Protein AF-A0AA88JK22-F1 (afdb_monomer_lite)

Radius of gyration: 14.13 Å; chains: 1; bounding box: 37×23×33 Å

Secondary structure (DSSP, 8-state):
---EEEEEESS---HHHHHHHHHHSSSSEEEEEEEPPGGGGGG-TT--S---S--EEEEEE-SS--

Foldseek 3Di:
DFDEAEEEDADDDDPVVVLVVQLVDPGQKYKYWYWDDVVNVVPDPVDPPDPVDTDTDIDMDGNVGD

Organism: Ficus carica (NCBI:txid3494)

Structure (mmCIF, N/CA/C/O backbone):
data_AF-A0AA88JK22-F1
#
_entry.id   AF-A0AA88JK22-F1
#
loop_
_atom_site.group_PDB
_atom_site.id
_atom_site.type_symbol
_atom_site.label_atom_id
_atom_site.label_alt_id
_atom_site.label_comp_id
_atom_site.label_asym_id
_atom_site.label_entity_id
_atom_site.label_seq_id
_atom_site.pdbx_PDB_ins_code
_atom_site.Cartn_x
_atom_site.Cartn_y
_atom_site.Cartn_z
_atom_site.occupancy
_atom_site.B_iso_or_equiv
_atom_site.auth_seq_id
_atom_site.auth_comp_id
_atom_site.auth_asym_id
_atom_site.auth_atom_id
_atom_site.pdbx_PDB_model_num
ATOM 1 N N . GLY A 1 1 ? 0.616 -9.828 16.445 1.00 83.00 1 GLY A N 1
ATOM 2 C CA . GLY A 1 1 ? 1.303 -9.066 15.382 1.00 83.00 1 GLY A CA 1
ATOM 3 C C . GLY A 1 1 ? 0.347 -8.049 14.787 1.00 83.00 1 GLY A C 1
ATOM 4 O O . GLY A 1 1 ? -0.837 -8.131 15.092 1.00 83.00 1 GLY A O 1
ATOM 5 N N . ASN A 1 2 ? 0.852 -7.098 13.997 1.00 87.56 2 ASN A N 1
ATOM 6 C CA . ASN A 1 2 ? 0.045 -6.059 13.347 1.00 87.56 2 ASN A CA 1
ATOM 7 C C . ASN A 1 2 ? -0.391 -6.531 11.942 1.00 87.56 2 ASN A C 1
ATOM 9 O O . ASN A 1 2 ? 0.496 -6.800 11.131 1.00 87.56 2 ASN A O 1
ATOM 13 N N . PRO A 1 3 ? -1.694 -6.704 11.650 1.00 90.50 3 PRO A N 1
ATOM 14 C CA . PRO A 1 3 ? -2.150 -7.148 10.332 1.00 90.50 3 PRO A CA 1
ATOM 15 C C . PRO A 1 3 ? -1.955 -6.061 9.265 1.00 90.50 3 PRO A C 1
ATOM 17 O O . PRO A 1 3 ? -2.095 -4.876 9.552 1.00 90.50 3 PRO A O 1
ATOM 20 N N . ALA A 1 4 ? -1.675 -6.478 8.029 1.00 93.69 4 ALA A N 1
ATOM 21 C CA . ALA A 1 4 ? -1.496 -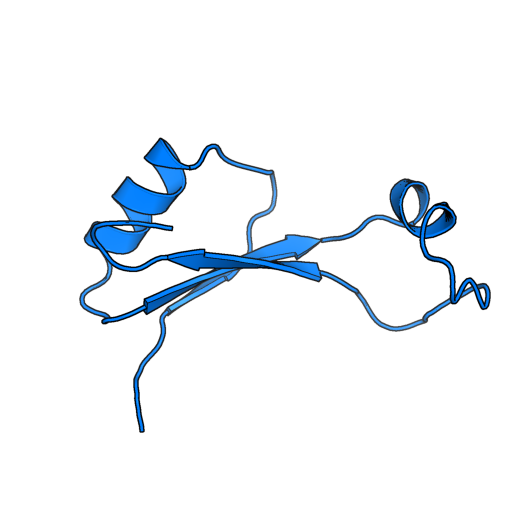5.594 6.882 1.00 93.69 4 ALA A CA 1
ATOM 22 C C . ALA A 1 4 ? -2.171 -6.181 5.638 1.00 93.69 4 ALA A C 1
ATOM 24 O O . ALA A 1 4 ? -2.062 -7.387 5.394 1.00 93.69 4 ALA A O 1
ATOM 25 N N . ALA A 1 5 ? -2.829 -5.334 4.848 1.00 95.25 5 ALA A N 1
ATOM 26 C CA . ALA A 1 5 ? -3.199 -5.672 3.478 1.00 95.25 5 ALA A CA 1
ATOM 27 C C . ALA A 1 5 ? -1.984 -5.455 2.564 1.00 95.25 5 ALA A C 1
ATOM 29 O O . ALA A 1 5 ? -1.269 -4.466 2.715 1.00 95.25 5 ALA A O 1
ATOM 30 N N . VAL A 1 6 ? -1.730 -6.375 1.632 1.00 95.44 6 VAL A N 1
ATOM 31 C CA . VAL A 1 6 ? -0.660 -6.237 0.631 1.00 95.44 6 VAL A CA 1
ATOM 32 C C . VAL A 1 6 ? -1.278 -6.405 -0.750 1.00 95.44 6 VAL A C 1
ATOM 34 O O . VAL A 1 6 ? -1.831 -7.461 -1.059 1.00 95.44 6 VAL A O 1
ATOM 37 N N . CYS A 1 7 ? -1.203 -5.356 -1.561 1.00 94.75 7 CYS A N 1
ATOM 38 C CA . CYS A 1 7 ? -1.851 -5.253 -2.859 1.00 94.75 7 CYS A CA 1
ATOM 39 C C . CYS A 1 7 ? -0.803 -5.121 -3.963 1.00 94.75 7 CYS A C 1
ATOM 41 O O . CYS A 1 7 ? 0.064 -4.252 -3.918 1.00 94.75 7 CYS A O 1
ATOM 43 N N . PHE A 1 8 ? -0.900 -5.981 -4.970 1.00 94.94 8 PHE A N 1
ATOM 44 C CA . PHE A 1 8 ? -0.085 -5.872 -6.171 1.00 94.94 8 PHE A CA 1
ATOM 45 C C . PHE A 1 8 ? -0.735 -4.893 -7.154 1.00 94.94 8 PHE A C 1
ATOM 47 O O . PHE A 1 8 ? -1.942 -4.970 -7.380 1.00 94.94 8 PHE A O 1
ATOM 54 N N . LEU A 1 9 ? 0.056 -3.975 -7.707 1.00 93.44 9 LEU A N 1
ATOM 55 C CA . LEU A 1 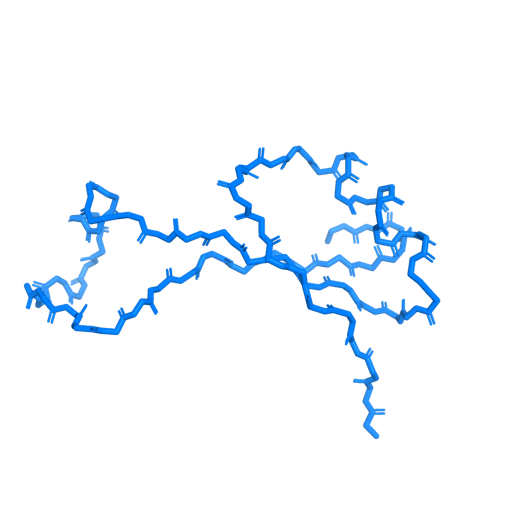9 ? -0.367 -2.987 -8.690 1.00 93.44 9 LEU A CA 1
ATOM 56 C C . LEU A 1 9 ? 0.275 -3.299 -10.043 1.00 93.44 9 LEU A C 1
ATOM 58 O O . LEU A 1 9 ? 1.500 -3.352 -10.157 1.00 93.44 9 LEU A O 1
ATOM 62 N N . ASP A 1 10 ? -0.562 -3.464 -11.067 1.00 87.06 10 ASP A N 1
ATOM 63 C CA . ASP A 1 10 ? -0.104 -3.611 -12.454 1.00 87.06 10 ASP A CA 1
ATOM 64 C C . ASP A 1 10 ? 0.410 -2.282 -13.035 1.00 87.06 10 ASP A C 1
ATOM 66 O O . ASP A 1 10 ? 1.293 -2.272 -13.888 1.00 87.06 10 ASP A O 1
ATOM 70 N N . GLU A 1 11 ? -0.129 -1.160 -12.551 1.00 86.88 11 GLU A N 1
ATOM 71 C CA . GLU A 1 11 ? 0.203 0.201 -12.971 1.00 86.88 11 GLU A CA 1
ATOM 72 C C . GLU A 1 11 ? 0.326 1.101 -11.740 1.00 86.88 11 GLU A C 1
ATOM 74 O O . GLU A 1 11 ? -0.417 0.927 -10.768 1.00 86.88 11 GLU A O 1
ATOM 79 N N . ASP A 1 12 ? 1.205 2.102 -11.796 1.00 86.31 12 ASP A N 1
ATOM 80 C CA . ASP A 1 12 ? 1.285 3.096 -10.730 1.00 86.31 12 ASP A CA 1
ATOM 81 C C . ASP A 1 12 ? -0.010 3.917 -10.625 1.00 86.31 12 ASP A C 1
ATOM 83 O O . ASP A 1 12 ? -0.722 4.196 -11.601 1.00 86.31 12 ASP A O 1
ATOM 87 N N . ARG A 1 13 ? -0.327 4.281 -9.384 1.00 93.69 13 ARG A N 1
ATOM 88 C CA . ARG A 1 13 ? -1.500 5.066 -9.001 1.00 93.69 13 ARG A CA 1
ATOM 89 C C . ARG A 1 13 ? -1.062 6.207 -8.096 1.00 93.69 13 ARG A C 1
ATOM 91 O O . ARG A 1 13 ? -0.058 6.100 -7.387 1.00 93.69 13 ARG A O 1
ATOM 98 N N . ASP A 1 14 ? -1.809 7.298 -8.138 1.00 94.19 14 ASP A N 1
ATOM 99 C CA . ASP A 1 14 ? -1.560 8.454 -7.288 1.00 94.19 14 ASP A CA 1
ATOM 100 C C . ASP A 1 14 ? -1.946 8.186 -5.823 1.00 94.19 14 ASP A C 1
ATOM 102 O O . ASP A 1 14 ? -2.707 7.269 -5.501 1.00 94.19 14 ASP A O 1
ATOM 106 N N . ASP A 1 15 ? -1.408 9.009 -4.929 1.00 93.50 15 ASP A N 1
ATOM 107 C CA . ASP A 1 15 ? -1.536 8.852 -3.480 1.00 93.50 15 ASP A CA 1
ATOM 108 C C . ASP A 1 15 ? -2.997 8.957 -3.029 1.00 93.50 15 ASP A C 1
ATOM 110 O O . ASP A 1 15 ? -3.408 8.241 -2.120 1.00 93.50 15 ASP A O 1
ATOM 114 N N . GLN A 1 16 ? -3.813 9.809 -3.669 1.00 94.56 16 GLN A N 1
ATOM 115 C CA . GLN A 1 16 ? -5.225 9.964 -3.299 1.00 94.56 16 GLN A CA 1
ATOM 116 C C . GLN A 1 16 ? -6.013 8.697 -3.618 1.00 94.56 16 GLN A C 1
ATOM 118 O O . GLN A 1 16 ? -6.824 8.251 -2.800 1.00 94.56 16 GLN A O 1
ATOM 123 N N . TRP A 1 17 ? -5.754 8.090 -4.776 1.00 94.94 17 TRP A N 1
ATOM 124 C CA . TRP A 1 17 ? -6.347 6.806 -5.131 1.00 94.94 17 TRP A CA 1
ATOM 125 C C . TRP A 1 17 ? -5.931 5.708 -4.144 1.00 94.94 17 TRP A C 1
ATOM 127 O O . TRP A 1 17 ? -6.782 4.980 -3.627 1.00 94.94 17 TRP A O 1
ATOM 137 N N . LEU A 1 18 ? -4.639 5.621 -3.822 1.00 95.25 18 LEU A N 1
ATOM 138 C CA . LEU A 1 18 ? -4.106 4.606 -2.907 1.00 95.25 18 LEU A CA 1
ATOM 139 C C . LEU A 1 18 ? -4.602 4.783 -1.470 1.00 95.25 18 LEU A C 1
ATOM 141 O O . LEU A 1 18 ? -4.901 3.790 -0.805 1.00 95.25 18 LEU A O 1
ATOM 145 N N . LEU A 1 19 ? -4.762 6.022 -1.007 1.00 94.50 19 LEU A N 1
ATOM 146 C CA . LEU A 1 19 ? -5.386 6.342 0.277 1.00 94.50 19 LEU A CA 1
ATOM 147 C C . LEU A 1 19 ? -6.850 5.919 0.312 1.00 94.50 19 LEU A C 1
ATOM 149 O O . LEU A 1 19 ? -7.282 5.290 1.278 1.00 94.50 19 LEU A O 1
ATOM 153 N N . SER A 1 20 ? -7.604 6.213 -0.751 1.00 94.25 20 SER A N 1
ATOM 154 C CA . SER A 1 20 ? -9.007 5.806 -0.847 1.00 94.25 20 SER A CA 1
ATOM 155 C C . SER A 1 20 ? -9.143 4.290 -0.753 1.00 94.25 20 SER A C 1
ATOM 157 O O . SER A 1 20 ? -9.998 3.803 -0.023 1.00 94.25 20 SER A O 1
ATOM 159 N N . VAL A 1 21 ? -8.284 3.536 -1.442 1.00 93.56 21 VAL A N 1
ATOM 160 C CA . VAL A 1 21 ? -8.286 2.069 -1.379 1.00 93.56 21 VAL A CA 1
ATOM 161 C C . VAL A 1 21 ? -7.816 1.567 -0.007 1.00 93.56 21 VAL A C 1
ATOM 163 O O . VAL A 1 21 ? -8.398 0.629 0.536 1.00 93.56 21 VAL A O 1
ATOM 166 N N . ALA A 1 22 ? -6.821 2.215 0.606 1.00 94.25 22 ALA A N 1
ATOM 167 C CA . ALA A 1 22 ? -6.325 1.855 1.934 1.00 94.25 22 ALA A CA 1
ATOM 168 C C . ALA A 1 22 ? -7.398 2.028 3.020 1.00 94.25 22 ALA A C 1
ATOM 170 O O . ALA A 1 22 ? -7.452 1.217 3.943 1.00 94.25 22 ALA A O 1
ATOM 171 N N . ALA A 1 23 ? -8.259 3.040 2.894 1.00 93.44 23 ALA A N 1
ATOM 172 C CA . ALA A 1 23 ? -9.360 3.304 3.817 1.00 93.44 23 ALA A CA 1
ATOM 173 C C . ALA A 1 23 ? -10.499 2.269 3.736 1.00 93.44 23 ALA A C 1
ATOM 175 O O . ALA A 1 23 ? -11.188 2.040 4.732 1.00 93.44 23 ALA A O 1
ATOM 176 N N . GLU A 1 24 ? -10.682 1.610 2.588 1.00 93.81 24 GLU A N 1
ATOM 177 C CA . GLU A 1 24 ? -11.658 0.520 2.431 1.00 93.81 24 GLU A CA 1
ATOM 178 C C . GLU A 1 24 ? -11.202 -0.763 3.138 1.00 93.81 24 GLU A C 1
ATOM 180 O O . GLU A 1 24 ? -12.017 -1.575 3.601 1.00 93.81 24 GLU A O 1
ATOM 185 N N . PHE A 1 25 ? -9.887 -0.957 3.263 1.00 87.38 25 PHE A N 1
ATOM 186 C CA . PHE A 1 25 ? -9.350 -2.063 4.035 1.00 87.38 25 PHE A CA 1
ATOM 187 C C . PHE A 1 25 ? -9.553 -1.800 5.528 1.00 87.38 25 PHE A C 1
ATOM 189 O O . PHE A 1 25 ? -9.077 -0.828 6.103 1.00 87.38 25 PHE A O 1
ATOM 196 N N . LYS A 1 26 ? -10.217 -2.735 6.214 1.00 87.00 26 LYS A N 1
ATOM 197 C CA . LYS A 1 26 ? -10.368 -2.728 7.682 1.00 87.00 26 LYS A CA 1
ATOM 198 C C . LYS A 1 26 ? -9.072 -3.165 8.384 1.00 87.00 26 LYS A C 1
ATOM 200 O O . LYS A 1 26 ? -9.107 -3.960 9.324 1.00 87.00 26 LYS A O 1
ATOM 205 N N . THR A 1 27 ? -7.929 -2.694 7.891 1.00 88.56 27 THR A N 1
ATOM 206 C CA . THR A 1 27 ? -6.583 -2.997 8.384 1.00 88.56 27 THR A CA 1
ATOM 207 C C . THR A 1 27 ? -5.848 -1.708 8.748 1.00 88.56 27 THR A C 1
ATOM 209 O O . THR A 1 27 ? -6.075 -0.675 8.127 1.00 88.56 27 THR A O 1
ATOM 212 N N . PRO A 1 28 ? -4.952 -1.742 9.746 1.00 91.00 28 PRO A N 1
ATOM 213 C CA . PRO A 1 28 ? -4.248 -0.547 10.206 1.00 91.00 28 PRO A CA 1
ATOM 214 C C . PRO A 1 28 ? -3.233 -0.013 9.191 1.00 91.00 28 PRO A C 1
ATOM 216 O O . PRO A 1 28 ? -2.930 1.177 9.218 1.00 91.00 28 PRO A O 1
ATOM 219 N N . VAL A 1 29 ? -2.704 -0.879 8.320 1.00 94.31 29 VAL A N 1
ATOM 220 C CA . VAL A 1 29 ? -1.777 -0.502 7.250 1.00 94.31 29 VAL A CA 1
ATOM 221 C C . VAL A 1 29 ? -2.064 -1.282 5.970 1.00 94.31 29 VAL A C 1
ATOM 223 O O . VAL A 1 29 ? -2.468 -2.450 6.015 1.00 94.31 29 VAL A O 1
ATOM 226 N N . THR A 1 30 ? -1.794 -0.637 4.842 1.00 96.56 30 THR A N 1
ATOM 227 C CA . THR A 1 30 ? -1.889 -1.201 3.497 1.00 96.56 30 THR A CA 1
ATOM 228 C C . THR A 1 30 ? -0.564 -0.980 2.775 1.00 96.56 30 THR A C 1
ATOM 2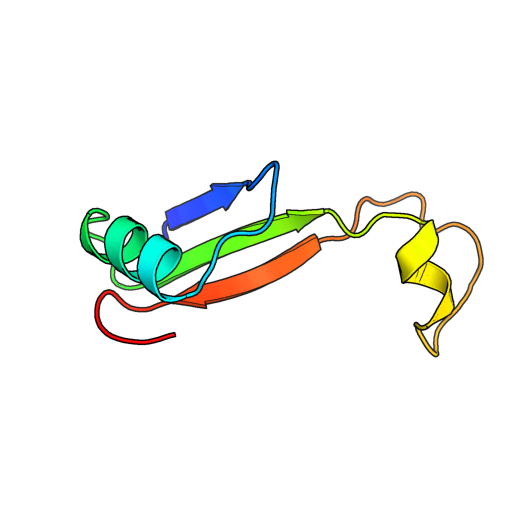30 O O . THR A 1 30 ? 0.002 0.108 2.833 1.00 96.56 30 THR A O 1
ATOM 233 N N . CYS A 1 31 ? -0.050 -2.020 2.123 1.00 95.88 31 CYS A N 1
ATOM 234 C CA . CYS A 1 31 ? 1.165 -1.980 1.321 1.00 95.88 31 CYS A CA 1
ATOM 235 C C . CYS A 1 31 ? 0.826 -2.186 -0.147 1.00 95.88 31 CYS A C 1
ATOM 237 O O . CYS A 1 31 ? 0.148 -3.155 -0.488 1.00 95.88 31 CYS A O 1
ATOM 239 N N . TYR A 1 32 ? 1.357 -1.334 -1.010 1.00 96.00 32 TYR A N 1
ATOM 240 C CA . TYR A 1 32 ? 1.252 -1.479 -2.450 1.00 96.00 32 TYR A CA 1
ATOM 241 C C . TYR A 1 32 ? 2.598 -1.855 -3.058 1.00 96.00 32 TYR A C 1
ATOM 243 O O . TYR A 1 32 ? 3.630 -1.277 -2.707 1.00 96.00 32 TYR A O 1
ATOM 251 N N . LEU A 1 33 ? 2.560 -2.832 -3.963 1.00 95.31 33 LEU A N 1
ATOM 252 C CA . LEU A 1 33 ? 3.709 -3.352 -4.696 1.00 95.31 33 LEU A CA 1
ATOM 253 C C . LEU A 1 33 ? 3.576 -3.008 -6.177 1.00 95.31 33 LEU A C 1
ATOM 255 O O . LEU A 1 33 ? 2.679 -3.542 -6.823 1.00 95.31 33 LEU A O 1
ATOM 259 N N . SER A 1 34 ? 4.486 -2.207 -6.729 1.00 92.50 34 SER A N 1
ATOM 260 C CA . SER A 1 34 ? 4.642 -2.052 -8.185 1.00 92.50 34 SER A CA 1
ATOM 261 C C . SER A 1 34 ? 5.984 -2.627 -8.636 1.00 92.50 34 SER A C 1
ATOM 263 O O . SER A 1 34 ? 6.975 -2.584 -7.906 1.00 92.50 34 SER A O 1
ATOM 265 N N . ARG A 1 35 ? 6.021 -3.291 -9.795 1.00 89.00 35 ARG A N 1
ATOM 266 C CA . ARG A 1 35 ? 7.213 -4.023 -10.254 1.00 89.00 35 ARG A CA 1
ATOM 267 C C . ARG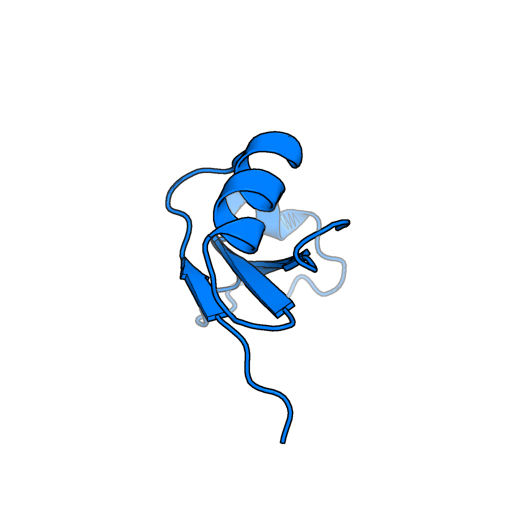 A 1 35 ? 8.257 -3.068 -10.828 1.00 89.00 35 ARG A C 1
ATOM 269 O O . ARG A 1 35 ? 7.954 -2.324 -11.746 1.00 89.00 35 ARG A O 1
ATOM 276 N N . ILE A 1 36 ? 9.504 -3.203 -10.377 1.00 87.31 36 ILE A N 1
ATOM 277 C CA . ILE A 1 36 ? 10.648 -2.499 -10.972 1.00 87.31 36 ILE A CA 1
ATOM 278 C C . ILE A 1 36 ? 11.044 -3.228 -12.254 1.00 87.31 36 ILE A C 1
ATOM 280 O O . ILE A 1 36 ? 11.456 -4.398 -12.206 1.00 87.31 36 ILE A O 1
ATOM 284 N N . VAL A 1 37 ? 10.932 -2.557 -13.396 1.00 83.00 37 VAL A N 1
ATOM 285 C CA . VAL A 1 37 ? 11.358 -3.103 -14.693 1.00 83.00 37 VAL A CA 1
ATOM 286 C C . VAL A 1 37 ? 12.858 -2.880 -14.916 1.00 83.00 37 VAL A C 1
ATOM 288 O O . VAL A 1 37 ? 13.466 -1.979 -14.345 1.00 83.00 37 VAL A O 1
ATOM 291 N N . GLU A 1 38 ? 13.503 -3.728 -15.723 1.00 68.56 38 GLU A N 1
ATOM 292 C CA . GLU A 1 38 ? 14.962 -3.674 -15.935 1.00 68.56 38 GLU A CA 1
ATOM 293 C C . GLU A 1 38 ? 15.454 -2.329 -16.484 1.00 68.56 38 GLU A C 1
ATOM 295 O O . GLU A 1 38 ? 16.564 -1.919 -16.162 1.00 68.56 38 GLU A O 1
ATOM 300 N N . SER A 1 39 ? 14.628 -1.596 -17.235 1.00 66.25 39 SER A N 1
ATOM 301 C CA . SER A 1 39 ? 14.967 -0.251 -17.715 1.00 66.25 39 SER A CA 1
ATOM 302 C C . SER A 1 39 ? 15.184 0.764 -16.587 1.00 66.25 39 SER A C 1
ATOM 304 O O . SER A 1 39 ? 15.973 1.684 -16.757 1.00 66.25 39 SER A O 1
ATOM 306 N N . GLU A 1 40 ? 14.548 0.574 -15.430 1.00 63.28 40 GLU A N 1
ATOM 307 C CA . GLU A 1 40 ? 14.695 1.411 -14.226 1.00 63.28 40 GLU A CA 1
ATOM 308 C C . GLU A 1 40 ? 15.786 0.873 -13.282 1.00 63.28 40 GLU A C 1
ATOM 310 O O . GLU A 1 40 ? 16.138 1.483 -12.275 1.00 63.28 40 GLU A O 1
ATOM 315 N N . ALA A 1 41 ? 16.349 -0.303 -13.587 1.00 59.78 41 ALA A N 1
ATOM 316 C CA . ALA A 1 41 ? 17.343 -0.973 -12.755 1.00 59.78 41 ALA A CA 1
ATOM 317 C C . ALA A 1 41 ? 18.740 -0.353 -12.820 1.00 59.78 41 ALA A C 1
ATOM 319 O O . ALA A 1 41 ? 19.543 -0.601 -11.916 1.00 59.78 41 ALA A O 1
ATOM 320 N N . TYR A 1 42 ? 19.032 0.394 -13.886 1.00 55.53 42 TYR A N 1
ATOM 321 C CA . TYR A 1 42 ? 20.361 0.930 -14.178 1.00 55.53 42 TYR A CA 1
ATOM 322 C C . TYR A 1 42 ? 20.775 2.081 -13.249 1.00 55.53 42 TYR A C 1
ATOM 324 O O . TYR A 1 42 ? 21.969 2.315 -13.092 1.00 55.53 42 TYR A O 1
ATOM 332 N N . ASP A 1 43 ? 19.822 2.720 -12.564 1.00 54.06 43 ASP A N 1
ATOM 333 C CA . ASP A 1 43 ? 20.084 3.802 -11.602 1.00 54.06 43 ASP A CA 1
ATOM 334 C C . ASP A 1 43 ? 20.373 3.302 -10.174 1.00 54.06 43 ASP A C 1
ATOM 336 O O . ASP A 1 43 ? 20.525 4.087 -9.236 1.00 54.06 43 ASP A O 1
ATOM 340 N N . SER A 1 44 ? 20.471 1.983 -9.969 1.00 56.75 44 SER A N 1
ATOM 341 C CA . SER A 1 44 ? 20.799 1.420 -8.658 1.00 56.75 44 SER A CA 1
ATOM 342 C C . SER A 1 44 ? 22.325 1.333 -8.463 1.00 56.75 44 SER A C 1
ATOM 344 O O . SER A 1 44 ? 22.987 0.607 -9.206 1.00 56.75 44 SER A O 1
ATOM 346 N N . PRO A 1 45 ? 22.918 1.985 -7.439 1.00 55.72 45 PRO A N 1
ATOM 347 C CA . PRO A 1 45 ? 24.375 2.042 -7.239 1.00 55.72 45 PRO A CA 1
ATOM 348 C C . PRO A 1 45 ? 25.028 0.691 -6.883 1.00 55.72 45 PRO A C 1
ATOM 350 O O . PRO A 1 45 ? 26.249 0.591 -6.847 1.00 55.72 45 PRO A O 1
ATOM 353 N N . ASN A 1 46 ? 24.228 -0.361 -6.674 1.00 55.22 46 ASN A N 1
ATOM 354 C CA . ASN A 1 46 ? 24.678 -1.743 -6.479 1.00 55.22 46 ASN A CA 1
ATOM 355 C C . ASN A 1 46 ? 24.474 -2.603 -7.740 1.00 55.22 46 ASN A C 1
ATOM 357 O O . ASN A 1 46 ? 24.175 -3.792 -7.629 1.00 55.22 46 ASN A O 1
ATOM 361 N N . GLY A 1 47 ? 24.593 -1.993 -8.925 1.00 55.19 47 GLY A N 1
ATOM 362 C CA . GLY A 1 47 ? 24.398 -2.591 -10.248 1.00 55.19 47 GLY A CA 1
ATOM 363 C C . GLY A 1 47 ? 25.326 -3.769 -10.557 1.00 55.19 47 GLY A C 1
ATOM 364 O O . GLY A 1 47 ? 26.218 -3.675 -11.393 1.00 55.19 47 GLY A O 1
ATOM 365 N N . SER A 1 48 ? 25.084 -4.906 -9.911 1.00 54.81 48 SER A N 1
ATOM 366 C CA . SER A 1 48 ? 25.419 -6.215 -10.446 1.00 54.81 48 SER A CA 1
ATOM 367 C C . SER A 1 48 ? 24.296 -6.596 -11.395 1.00 54.81 48 SER A C 1
ATOM 369 O O . SER A 1 48 ? 23.173 -6.874 -10.971 1.00 54.81 48 SER A O 1
ATOM 371 N N . SER A 1 49 ? 24.616 -6.588 -12.683 1.00 58.25 49 SER A N 1
ATOM 372 C CA . SER A 1 49 ? 23.805 -7.119 -13.770 1.00 58.25 49 SER A CA 1
ATOM 373 C C . SER A 1 49 ? 23.075 -8.403 -13.351 1.00 58.25 49 SER A C 1
ATOM 375 O O . SER A 1 49 ? 23.676 -9.304 -12.765 1.00 58.25 49 SER A O 1
ATOM 377 N N . THR A 1 50 ? 21.781 -8.483 -13.670 1.00 59.56 50 THR A N 1
ATOM 378 C CA . THR A 1 50 ? 20.894 -9.648 -13.480 1.00 59.56 50 THR A CA 1
ATOM 379 C C . THR A 1 50 ? 20.637 -10.072 -12.026 1.00 59.56 50 THR A C 1
ATOM 381 O O . THR A 1 50 ? 21.030 -11.149 -11.587 1.00 59.56 50 THR A O 1
ATOM 384 N N . SER A 1 51 ? 19.875 -9.273 -11.271 1.00 57.72 51 SER A N 1
ATOM 385 C CA . SER A 1 51 ? 19.083 -9.860 -10.182 1.00 57.72 51 SER A CA 1
ATOM 386 C C . SER A 1 51 ? 18.006 -10.741 -10.818 1.00 57.72 51 SER A C 1
ATOM 388 O O . SER A 1 51 ? 16.995 -10.229 -11.286 1.00 57.72 51 SER A O 1
ATOM 390 N N . THR A 1 52 ? 18.198 -12.062 -10.822 1.00 68.31 52 THR A N 1
ATOM 391 C CA . THR A 1 52 ? 17.203 -13.056 -11.284 1.00 68.31 52 THR A CA 1
ATOM 392 C C . THR A 1 52 ? 15.890 -12.994 -10.489 1.00 68.31 52 THR A C 1
ATOM 394 O O . THR A 1 52 ? 14.897 -13.620 -10.854 1.00 68.31 52 THR A O 1
ATOM 397 N N . PHE A 1 53 ? 15.874 -12.250 -9.382 1.00 79.75 53 PHE A N 1
ATOM 398 C CA . PHE A 1 53 ? 14.711 -12.072 -8.530 1.00 79.75 53 PHE A CA 1
ATOM 399 C C . PHE A 1 53 ? 13.914 -10.825 -8.928 1.00 79.75 53 PHE A C 1
ATOM 401 O O . PHE A 1 53 ? 14.512 -9.760 -9.130 1.00 79.75 53 PHE A O 1
ATOM 408 N N . PRO A 1 54 ? 12.573 -10.927 -9.001 1.00 84.06 54 PRO A N 1
ATOM 409 C CA . PRO A 1 54 ? 11.722 -9.772 -9.248 1.00 84.06 54 PRO A CA 1
ATOM 410 C C . PRO A 1 54 ? 11.858 -8.765 -8.098 1.00 84.06 54 PRO A C 1
ATOM 412 O O . PRO A 1 54 ? 11.899 -9.145 -6.927 1.00 84.06 54 PRO A O 1
ATOM 415 N N . ARG A 1 55 ? 11.935 -7.477 -8.441 1.00 87.44 55 ARG A N 1
ATOM 416 C CA . ARG A 1 55 ? 12.037 -6.366 -7.485 1.00 87.44 55 ARG A CA 1
ATOM 417 C C . 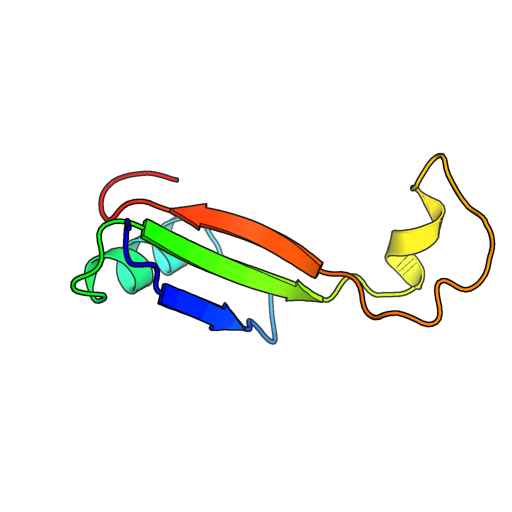ARG A 1 55 ? 10.781 -5.509 -7.560 1.00 87.44 55 ARG A C 1
ATOM 419 O O . ARG A 1 55 ? 10.166 -5.416 -8.622 1.00 87.44 55 ARG A O 1
ATOM 426 N N . PHE A 1 56 ? 10.425 -4.886 -6.441 1.00 90.81 56 PHE A N 1
ATOM 427 C CA . PHE A 1 56 ? 9.196 -4.110 -6.315 1.00 90.81 56 PHE A CA 1
ATOM 428 C C . PHE A 1 56 ? 9.444 -2.812 -5.549 1.00 90.81 56 PHE A C 1
ATOM 430 O O . PHE A 1 56 ? 10.212 -2.800 -4.583 1.00 90.81 56 PHE A O 1
ATOM 437 N N . HIS A 1 57 ? 8.774 -1.743 -5.964 1.00 91.00 57 HIS A N 1
ATOM 438 C CA . HIS A 1 57 ? 8.558 -0.572 -5.134 1.00 91.00 57 HIS A CA 1
ATOM 439 C C . HIS A 1 57 ? 7.529 -0.907 -4.056 1.00 91.00 57 HIS A C 1
ATOM 441 O O . HIS A 1 57 ? 6.562 -1.624 -4.304 1.00 91.00 57 HIS A O 1
ATOM 447 N N . LEU A 1 58 ? 7.770 -0.396 -2.853 1.00 94.19 58 LEU A N 1
ATOM 448 C CA . LEU A 1 58 ? 6.916 -0.569 -1.687 1.00 94.19 58 LEU A CA 1
ATOM 449 C C . LEU A 1 58 ? 6.374 0.798 -1.295 1.00 94.19 58 LEU A C 1
ATOM 451 O O . LEU A 1 58 ? 7.163 1.707 -1.032 1.00 94.19 58 LEU A O 1
ATOM 455 N N . ARG A 1 59 ? 5.053 0.922 -1.204 1.00 94.50 59 ARG A N 1
ATOM 456 C CA . ARG A 1 59 ? 4.393 2.121 -0.678 1.00 94.50 59 ARG A CA 1
ATOM 457 C C . ARG A 1 59 ? 3.450 1.726 0.443 1.0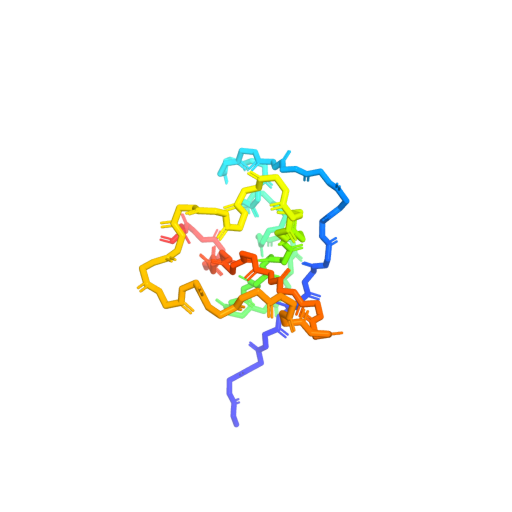0 94.50 59 ARG A C 1
ATOM 459 O O . ARG A 1 59 ? 2.629 0.829 0.261 1.00 94.50 59 ARG A O 1
ATOM 466 N N . TRP A 1 60 ? 3.612 2.338 1.607 1.00 94.06 60 TRP A N 1
ATOM 467 C CA . TRP A 1 60 ? 2.836 2.021 2.803 1.00 94.06 60 TRP A CA 1
ATOM 468 C C . TRP A 1 60 ? 1.867 3.148 3.078 1.00 94.06 60 TRP A C 1
ATOM 470 O O . TRP A 1 60 ? 2.230 4.298 2.918 1.00 94.06 60 TRP A O 1
ATOM 480 N N . PHE A 1 61 ? 0.657 2.794 3.487 1.00 93.81 61 PHE A N 1
ATOM 481 C CA . PHE A 1 61 ? -0.385 3.747 3.815 1.00 93.81 61 PHE A CA 1
ATOM 482 C C . PHE A 1 61 ? -1.084 3.312 5.088 1.00 93.81 61 PHE A C 1
ATOM 484 O O . PHE A 1 61 ? -1.359 2.128 5.306 1.00 93.81 61 PHE A O 1
ATOM 491 N N . THR A 1 62 ? -1.428 4.289 5.907 1.00 92.31 62 THR A N 1
ATOM 492 C CA . THR A 1 62 ? -2.508 4.168 6.883 1.00 92.31 62 THR A CA 1
ATOM 493 C C . THR A 1 62 ? -3.827 4.592 6.222 1.00 92.31 62 THR A C 1
ATOM 495 O O . THR A 1 62 ? -3.806 5.222 5.165 1.00 92.31 62 THR A O 1
ATOM 498 N N . PRO A 1 63 ? -4.993 4.340 6.839 1.00 86.25 63 PRO A N 1
ATOM 499 C CA . PRO A 1 63 ? -6.271 4.826 6.311 1.00 86.25 63 PRO A CA 1
ATOM 500 C C . PRO A 1 63 ? -6.394 6.356 6.162 1.00 86.25 63 PRO A C 1
ATOM 502 O O . PRO A 1 63 ? -7.399 6.824 5.637 1.00 86.25 63 PRO A O 1
ATOM 505 N N . LEU A 1 64 ? -5.434 7.142 6.670 1.00 84.12 64 LEU A N 1
ATOM 506 C CA . LEU A 1 64 ? -5.500 8.609 6.702 1.00 84.12 64 LEU A CA 1
ATOM 507 C C . LEU A 1 64 ? -4.331 9.303 5.991 1.00 84.12 64 LEU A C 1
ATOM 509 O O . LEU A 1 64 ? -4.493 10.441 5.557 1.00 84.12 64 LEU A O 1
ATOM 513 N N . VAL A 1 65 ? -3.164 8.661 5.910 1.00 79.44 65 VAL A N 1
ATOM 514 C CA . VAL A 1 65 ? -1.920 9.231 5.362 1.00 79.44 65 VAL A CA 1
ATOM 515 C C . VAL A 1 65 ? -1.036 8.140 4.752 1.00 79.44 65 VAL A C 1
ATOM 517 O O . VAL A 1 65 ? -1.119 6.989 5.192 1.00 79.44 65 VAL A O 1
ATOM 520 N N . GLU A 1 66 ? -0.211 8.517 3.769 1.00 69.50 66 GLU A N 1
ATOM 521 C CA . GLU A 1 66 ? 0.935 7.720 3.287 1.00 69.50 66 GLU A CA 1
ATOM 522 C C . GLU A 1 66 ? 2.039 7.683 4.355 1.00 69.50 66 GLU A C 1
ATOM 524 O O . GLU A 1 66 ? 2.420 8.771 4.850 1.00 69.50 66 GLU A O 1
#

pLDDT: mean 83.53, std 14.16, range [54.06, 96.56]

Sequence (66 aa):
GNPAAVCFLDEDRDDQWLLSVAAEFKTPVTCYLSRIVESEAYDSPNGSSTSTFPRFHLRWFTPLVE

InterPro domains:
  IPR003719 Phenazine biosynthesis PhzF-like [PF02567] (1-66)
  IPR003719 Phenazine biosynthesis PhzF-like [PTHR13774] (1-66)